Protein AF-A0A453MTB0-F1 (afdb_monomer_lite)

Structure (mmCIF, N/CA/C/O backbone):
data_AF-A0A453MTB0-F1
#
_entry.id   AF-A0A453MTB0-F1
#
loop_
_atom_site.group_PDB
_atom_site.id
_atom_site.type_symbol
_atom_site.label_atom_id
_atom_site.label_alt_id
_atom_site.label_comp_id
_atom_site.label_asym_id
_atom_site.label_entity_id
_atom_site.label_seq_id
_atom_site.pdbx_PDB_ins_code
_atom_site.Cartn_x
_atom_site.Cartn_y
_atom_site.Cartn_z
_atom_site.occupancy
_atom_site.B_iso_or_equiv
_atom_site.auth_seq_id
_atom_site.auth_comp_id
_atom_site.auth_asym_id
_atom_site.auth_atom_id
_atom_site.pdbx_PDB_model_num
ATOM 1 N N . LEU A 1 1 ? 28.662 17.697 -17.264 1.00 52.06 1 LEU A N 1
ATOM 2 C CA . LEU A 1 1 ? 29.453 17.728 -18.517 1.00 52.06 1 LEU A CA 1
ATOM 3 C C . LEU A 1 1 ? 28.848 18.782 -19.435 1.00 52.06 1 LEU A C 1
ATOM 5 O O . LEU A 1 1 ? 27.678 18.660 -19.766 1.00 52.06 1 LEU A O 1
ATOM 9 N N . GLN A 1 2 ? 29.585 19.839 -19.783 1.00 72.19 2 GLN A N 1
ATOM 10 C CA . GLN A 1 2 ? 29.139 20.790 -20.807 1.00 72.19 2 GLN A CA 1
ATOM 11 C C . GLN A 1 2 ? 29.524 20.229 -22.182 1.00 72.19 2 GLN A C 1
ATOM 13 O O . GLN A 1 2 ? 30.699 20.091 -22.489 1.00 72.19 2 GLN A O 1
ATOM 18 N N . ILE A 1 3 ? 28.531 19.871 -22.998 1.00 83.88 3 ILE A N 1
ATOM 19 C CA . ILE A 1 3 ? 28.733 19.293 -24.343 1.00 83.88 3 ILE A CA 1
ATOM 20 C C . ILE A 1 3 ? 29.036 20.344 -25.424 1.00 83.88 3 ILE A C 1
ATOM 22 O O . ILE A 1 3 ? 29.346 19.983 -26.559 1.00 83.88 3 ILE A O 1
ATOM 26 N N . LYS A 1 4 ? 28.961 21.634 -25.068 1.00 83.06 4 LYS A N 1
ATOM 27 C CA . LYS A 1 4 ? 29.070 22.778 -25.987 1.00 83.06 4 LYS A CA 1
ATOM 28 C C . LYS A 1 4 ? 30.429 22.878 -26.681 1.00 83.06 4 LYS A C 1
ATOM 30 O O . LYS A 1 4 ? 30.485 23.350 -27.809 1.00 83.06 4 LYS A O 1
ATOM 35 N N . ASP A 1 5 ? 31.479 22.372 -26.040 1.00 87.00 5 ASP A N 1
ATOM 36 C CA . ASP A 1 5 ? 32.842 22.387 -26.584 1.00 87.00 5 ASP A CA 1
ATOM 37 C C . ASP A 1 5 ? 33.173 21.119 -27.388 1.00 87.00 5 ASP A C 1
ATOM 39 O O . ASP A 1 5 ? 34.265 20.981 -27.939 1.00 87.00 5 ASP A O 1
ATOM 43 N N . SER A 1 6 ? 32.246 20.155 -27.461 1.00 89.25 6 SER A N 1
ATOM 44 C CA . SER A 1 6 ? 32.489 18.917 -28.196 1.00 89.25 6 SER A CA 1
ATOM 45 C C . SER A 1 6 ? 32.480 19.161 -29.707 1.00 89.25 6 SER A C 1
ATOM 47 O O . SER A 1 6 ? 31.631 19.874 -30.246 1.00 89.25 6 SER A O 1
ATOM 49 N N . ARG A 1 7 ? 33.401 18.500 -30.420 1.00 88.75 7 ARG A N 1
ATOM 50 C CA . ARG A 1 7 ? 33.496 18.583 -31.886 1.00 88.75 7 ARG A CA 1
ATOM 51 C C . ARG A 1 7 ? 32.185 18.191 -32.578 1.00 88.75 7 ARG A C 1
ATOM 53 O O . ARG A 1 7 ? 31.832 18.801 -33.580 1.00 88.75 7 ARG A O 1
ATOM 60 N N . ALA A 1 8 ? 31.473 17.200 -32.038 1.00 87.94 8 ALA A N 1
ATOM 61 C CA . ALA A 1 8 ? 30.181 16.759 -32.557 1.00 87.94 8 ALA A CA 1
ATOM 62 C C . ALA A 1 8 ? 29.109 17.851 -32.414 1.00 87.94 8 ALA A C 1
ATOM 64 O O . ALA A 1 8 ? 28.426 18.167 -33.384 1.00 87.94 8 ALA A O 1
ATOM 65 N N . TYR A 1 9 ? 29.016 18.484 -31.240 1.00 88.06 9 TYR A N 1
ATOM 66 C CA . TYR A 1 9 ? 28.073 19.578 -31.012 1.00 88.06 9 TYR A CA 1
ATOM 67 C C . TYR A 1 9 ? 28.364 20.777 -31.919 1.00 88.06 9 TYR A C 1
ATOM 69 O O . TYR A 1 9 ? 27.454 21.278 -32.570 1.00 88.06 9 TYR A O 1
ATOM 77 N N . LEU A 1 10 ? 29.627 21.211 -32.010 1.00 89.69 10 LEU A N 1
ATOM 78 C CA . LEU A 1 10 ? 30.023 22.348 -32.850 1.00 89.69 10 LEU A CA 1
ATOM 79 C C . LEU A 1 10 ? 29.750 22.101 -34.340 1.00 89.69 10 LEU A C 1
ATOM 81 O O . LEU A 1 10 ? 29.352 23.028 -35.045 1.00 89.69 10 LEU A O 1
ATOM 85 N N . ALA A 1 11 ? 29.930 20.862 -34.811 1.00 87.69 11 ALA A N 1
ATOM 86 C CA . ALA A 1 11 ? 29.634 20.486 -36.189 1.00 87.69 11 ALA A CA 1
ATOM 87 C C . ALA A 1 11 ? 28.141 20.651 -36.511 1.00 87.69 11 ALA A C 1
ATOM 89 O O . ALA A 1 11 ? 27.810 21.331 -37.475 1.00 87.69 11 ALA A O 1
ATOM 90 N N . VAL A 1 12 ? 27.250 20.112 -35.670 1.00 87.44 12 VAL A N 1
ATOM 91 C CA . VAL A 1 12 ? 25.792 20.237 -35.862 1.00 87.44 12 VAL A CA 1
ATOM 92 C C . VAL A 1 12 ? 25.320 21.677 -35.630 1.00 87.44 12 VAL A C 1
ATOM 94 O O . VAL A 1 12 ? 24.457 22.175 -36.343 1.00 87.44 12 VAL A O 1
ATOM 97 N N . ALA A 1 13 ? 25.909 22.389 -34.665 1.00 87.81 13 ALA A N 1
ATOM 98 C CA . ALA A 1 13 ? 25.569 23.784 -34.379 1.00 87.81 13 ALA A CA 1
ATOM 99 C C . ALA A 1 13 ? 25.911 24.740 -35.532 1.00 87.81 13 ALA A C 1
ATOM 101 O O . ALA A 1 13 ? 25.314 25.808 -35.630 1.00 87.81 13 ALA A O 1
ATOM 102 N N . SER A 1 14 ? 26.860 24.362 -36.392 1.00 87.56 14 SER A N 1
ATOM 103 C CA . SER A 1 14 ? 27.275 25.150 -37.556 1.00 87.56 14 SER A CA 1
ATOM 104 C C . SER A 1 14 ? 26.471 24.821 -38.824 1.00 87.56 14 SER A C 1
ATOM 106 O O . SER A 1 14 ? 26.792 25.338 -39.895 1.00 87.56 14 SER A O 1
ATOM 108 N N . ASN A 1 15 ? 25.447 23.962 -38.733 1.00 86.81 15 ASN A N 1
ATOM 109 C CA . ASN A 1 15 ? 24.589 23.619 -39.863 1.00 86.81 15 ASN A CA 1
ATOM 110 C C . ASN A 1 15 ? 23.824 24.859 -40.358 1.00 86.81 15 ASN A C 1
ATOM 112 O O . ASN A 1 15 ? 23.137 25.531 -39.595 1.00 86.81 15 ASN A O 1
ATOM 116 N N . LEU A 1 16 ? 23.918 25.143 -41.661 1.00 77.94 16 LEU A N 1
ATOM 117 C CA . LEU A 1 16 ? 23.125 26.187 -42.334 1.00 77.94 16 LEU A CA 1
ATOM 118 C C . LEU A 1 16 ? 21.758 25.667 -42.824 1.00 77.94 16 LEU A C 1
ATOM 120 O O . LEU A 1 16 ? 20.901 26.448 -43.228 1.00 77.94 16 LEU A O 1
ATOM 124 N N . SER A 1 17 ? 21.574 24.345 -42.811 1.00 81.00 17 SER A N 1
ATOM 125 C CA . SER A 1 17 ? 20.365 23.616 -43.208 1.00 81.00 17 SER A CA 1
ATOM 126 C C . SER A 1 17 ? 20.377 22.217 -42.578 1.00 81.00 17 SER A C 1
ATOM 128 O O . SER A 1 17 ? 21.461 21.657 -42.405 1.00 81.00 17 SER A O 1
ATOM 130 N N . GLY A 1 18 ? 19.208 21.630 -42.305 1.00 83.12 18 GLY A N 1
ATOM 131 C CA . GLY A 1 18 ? 19.076 20.338 -41.612 1.00 83.12 18 GLY A CA 1
ATOM 132 C C . GLY A 1 18 ? 18.846 20.492 -40.105 1.00 83.12 18 GLY A C 1
ATOM 133 O O . GLY A 1 18 ? 18.603 21.603 -39.640 1.00 83.12 18 GLY A O 1
ATOM 134 N N . SER A 1 19 ? 18.909 19.382 -39.363 1.00 85.19 19 SER A N 1
ATOM 135 C CA . SER A 1 19 ? 18.586 19.362 -37.931 1.00 85.19 19 SER A CA 1
ATOM 136 C C . SER A 1 19 ? 19.595 20.144 -37.086 1.00 85.19 19 SER A C 1
ATOM 138 O O . SER A 1 19 ? 20.816 20.010 -37.243 1.00 85.19 19 SER A O 1
ATOM 140 N N . MET A 1 20 ? 19.073 20.930 -36.151 1.00 89.69 20 MET A N 1
ATOM 141 C CA . MET A 1 20 ? 19.838 21.687 -35.163 1.00 89.69 20 MET A CA 1
ATOM 142 C C . MET A 1 20 ? 20.170 20.819 -33.940 1.00 89.69 20 MET A C 1
ATOM 144 O O . MET A 1 20 ? 19.453 19.860 -33.653 1.00 89.69 20 MET A O 1
ATOM 148 N N . PRO A 1 21 ? 21.197 21.162 -33.132 1.00 89.31 21 PRO A N 1
ATOM 149 C CA . PRO A 1 21 ? 21.555 20.368 -31.952 1.00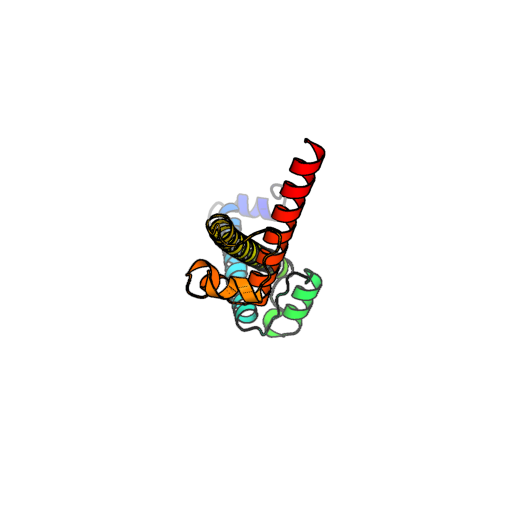 89.31 21 PRO A CA 1
ATOM 150 C C . PRO A 1 21 ? 20.402 20.161 -30.965 1.00 89.31 21 PRO A C 1
ATOM 152 O O . PRO A 1 21 ? 20.330 19.121 -30.321 1.00 89.31 21 PRO A O 1
ATOM 155 N N . LYS A 1 22 ? 19.507 21.150 -30.847 1.00 87.81 22 LYS A N 1
ATOM 156 C CA . LYS A 1 22 ? 18.302 21.043 -30.020 1.00 87.81 22 LYS A CA 1
ATOM 157 C C . LYS A 1 22 ? 17.326 20.007 -30.578 1.00 87.81 22 LYS A C 1
ATOM 159 O O . LYS A 1 22 ? 16.824 19.214 -29.805 1.00 87.81 22 LYS A O 1
ATOM 164 N N . GLU A 1 23 ? 17.087 20.008 -31.886 1.00 90.00 23 GLU A N 1
ATOM 165 C CA . GLU A 1 23 ? 16.146 19.078 -32.524 1.00 90.00 23 GLU A CA 1
ATOM 166 C C . GLU A 1 23 ? 16.634 17.636 -32.366 1.00 90.00 23 GLU A C 1
ATOM 168 O O . GLU A 1 23 ? 15.884 16.798 -31.897 1.00 90.00 23 GLU A O 1
ATOM 173 N N . LEU A 1 24 ? 17.929 17.376 -32.588 1.00 90.75 24 LEU A N 1
ATOM 174 C CA . LEU A 1 24 ? 18.504 16.047 -32.338 1.00 90.75 24 LEU A CA 1
ATOM 175 C C . LEU A 1 24 ? 18.432 15.625 -30.863 1.00 90.75 24 LEU A C 1
ATOM 177 O O . LEU A 1 24 ? 18.312 14.441 -30.562 1.00 90.75 24 LEU A O 1
ATOM 181 N N . PHE A 1 25 ? 18.566 16.574 -29.934 1.00 91.12 25 PHE A N 1
ATOM 182 C CA . PHE A 1 25 ? 18.406 16.285 -28.511 1.00 91.12 25 PHE A CA 1
ATOM 183 C C . PHE A 1 25 ? 16.953 15.938 -28.182 1.00 91.12 25 PHE A C 1
ATOM 185 O O . PHE A 1 25 ? 16.720 14.957 -27.483 1.00 91.12 25 PHE A O 1
ATOM 192 N N . ASP A 1 26 ? 16.004 16.724 -28.690 1.00 93.69 26 ASP A N 1
ATOM 193 C CA . ASP A 1 26 ? 14.577 16.486 -28.500 1.00 93.69 26 ASP A CA 1
ATOM 194 C C . ASP A 1 26 ? 14.183 15.116 -29.086 1.00 93.69 26 ASP A C 1
ATOM 196 O O . ASP A 1 26 ? 13.568 14.329 -28.375 1.00 93.69 26 ASP A O 1
ATOM 200 N N . ASP A 1 27 ? 14.653 14.769 -30.291 1.00 94.50 27 ASP A N 1
ATOM 201 C CA . ASP A 1 27 ? 14.416 13.463 -30.929 1.00 94.50 27 ASP A CA 1
ATOM 202 C C . ASP A 1 27 ? 14.892 12.293 -30.045 1.00 94.50 27 ASP A C 1
ATOM 204 O O . ASP A 1 27 ? 14.162 11.329 -29.813 1.00 94.50 27 ASP A O 1
ATOM 208 N N . VAL A 1 28 ? 16.114 12.383 -29.501 1.00 94.06 28 VAL A N 1
ATOM 209 C CA . VAL A 1 28 ? 16.669 11.348 -28.609 1.00 94.06 28 VAL A CA 1
ATOM 210 C C . VAL A 1 28 ? 15.910 11.290 -27.284 1.00 94.06 28 VAL A C 1
ATOM 212 O O . VAL A 1 28 ? 15.708 10.209 -26.735 1.00 94.06 28 VAL A O 1
ATOM 215 N N . MET A 1 29 ? 15.486 12.434 -26.745 1.00 94.81 29 MET A N 1
ATOM 216 C CA . MET A 1 29 ? 14.683 12.471 -25.523 1.00 94.81 29 MET A CA 1
ATOM 217 C C . MET A 1 29 ? 13.311 11.826 -25.731 1.00 94.81 29 MET A C 1
ATOM 219 O O . MET A 1 29 ? 12.869 11.074 -24.864 1.00 94.81 29 MET A O 1
ATOM 223 N N . GLU A 1 30 ? 12.660 12.083 -26.866 1.00 95.75 30 GLU A N 1
ATOM 224 C CA . GLU A 1 30 ? 11.395 11.447 -27.240 1.00 95.75 30 GLU A CA 1
ATOM 225 C C . GLU A 1 30 ? 11.560 9.935 -27.428 1.00 95.75 30 GLU A C 1
ATOM 227 O O . GLU A 1 30 ? 10.734 9.159 -26.944 1.00 95.75 30 GLU A O 1
ATOM 232 N N . GLU A 1 31 ? 12.645 9.494 -28.070 1.00 96.50 31 GLU A N 1
ATOM 233 C CA . GLU A 1 31 ? 12.961 8.071 -28.221 1.00 96.50 31 GLU A CA 1
ATOM 234 C C . GLU A 1 31 ? 13.188 7.389 -26.863 1.00 96.50 31 GLU A C 1
ATOM 236 O O . GLU A 1 31 ? 12.631 6.319 -26.607 1.00 96.50 31 GLU A O 1
ATOM 241 N N . LEU A 1 32 ? 13.953 8.021 -25.965 1.00 95.69 32 LEU A N 1
ATOM 242 C CA . LEU A 1 32 ? 14.209 7.501 -24.620 1.00 95.69 32 LEU A CA 1
ATOM 243 C C . LEU A 1 32 ? 12.940 7.443 -23.766 1.00 95.69 32 LEU A C 1
ATOM 245 O O . LEU A 1 32 ? 12.727 6.444 -23.076 1.00 95.69 32 LEU A O 1
ATOM 249 N N . ASP A 1 33 ? 12.098 8.480 -23.803 1.00 95.44 33 ASP A N 1
ATOM 250 C CA . ASP A 1 33 ? 10.826 8.472 -23.074 1.00 95.44 33 ASP A CA 1
ATOM 251 C C . ASP A 1 33 ? 9.909 7.372 -23.606 1.00 95.44 33 ASP A C 1
ATOM 253 O O . ASP A 1 33 ? 9.380 6.580 -22.825 1.00 95.44 33 ASP A O 1
ATOM 257 N N . LYS A 1 34 ? 9.796 7.240 -24.932 1.00 96.88 34 LYS A N 1
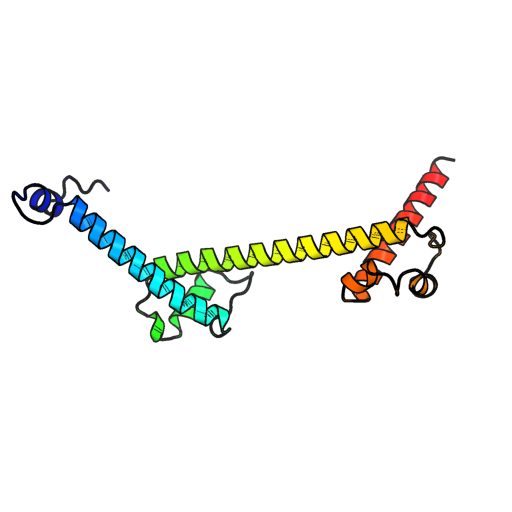ATOM 258 C CA . LYS A 1 34 ? 9.009 6.175 -25.554 1.00 96.88 34 LYS A CA 1
ATOM 259 C C . LYS A 1 34 ? 9.506 4.789 -25.143 1.00 96.88 34 LYS A C 1
ATOM 261 O O . LYS A 1 34 ? 8.699 3.971 -24.704 1.00 96.88 34 LYS A O 1
ATOM 266 N N . GLN A 1 35 ? 10.815 4.544 -25.215 1.00 96.00 35 GLN A N 1
ATOM 267 C CA . GLN A 1 35 ? 11.404 3.273 -24.787 1.00 96.00 35 GLN A CA 1
ATOM 268 C C . GLN A 1 35 ? 11.109 2.992 -23.309 1.00 96.00 35 GLN A C 1
ATOM 270 O O . GLN A 1 35 ? 10.748 1.873 -22.952 1.00 96.00 35 GLN A O 1
ATOM 275 N N . TYR A 1 36 ? 11.216 4.004 -22.444 1.00 96.56 36 TYR A N 1
ATOM 276 C CA . TYR A 1 36 ? 10.863 3.859 -21.036 1.00 96.56 36 TYR A CA 1
ATOM 277 C C . TYR A 1 36 ? 9.378 3.526 -20.838 1.00 96.56 36 TYR A C 1
ATOM 279 O O . TYR A 1 36 ? 9.065 2.646 -20.034 1.00 96.56 36 TYR A O 1
ATOM 287 N N . GLN A 1 37 ? 8.457 4.182 -21.555 1.00 97.12 37 GLN A N 1
ATOM 288 C CA . GLN A 1 37 ? 7.028 3.870 -21.452 1.00 97.12 37 GLN A CA 1
ATOM 289 C C . GLN A 1 37 ? 6.726 2.436 -21.905 1.00 97.12 37 GLN A C 1
ATOM 291 O O . GLN A 1 37 ? 5.961 1.744 -21.227 1.00 97.12 37 GLN A O 1
ATOM 296 N N . ASP A 1 38 ? 7.341 1.984 -23.000 1.00 95.62 38 ASP A N 1
ATOM 297 C CA . ASP A 1 38 ? 7.169 0.632 -23.536 1.00 95.62 38 ASP A CA 1
ATOM 298 C C . ASP A 1 38 ? 7.710 -0.423 -22.551 1.00 95.62 38 ASP A C 1
ATOM 300 O O . ASP A 1 38 ? 6.976 -1.337 -22.156 1.00 95.62 38 ASP A O 1
ATOM 304 N N . ASP A 1 39 ? 8.942 -0.245 -22.057 1.00 95.81 39 ASP A N 1
ATOM 305 C CA . ASP A 1 39 ? 9.560 -1.116 -21.045 1.00 95.81 39 ASP A CA 1
ATOM 306 C C . ASP A 1 39 ? 8.719 -1.165 -19.763 1.00 95.81 39 ASP A C 1
ATOM 308 O O . ASP A 1 39 ? 8.457 -2.232 -19.195 1.00 95.81 39 ASP A O 1
ATOM 312 N N . ARG A 1 40 ? 8.252 0.003 -19.309 1.00 95.62 40 ARG A N 1
ATOM 313 C CA . ARG A 1 40 ? 7.423 0.127 -18.112 1.00 95.62 40 ARG A CA 1
ATOM 314 C C . ARG A 1 40 ? 6.091 -0.580 -18.276 1.00 95.62 40 ARG A C 1
ATOM 316 O O . ARG A 1 40 ? 5.661 -1.250 -17.340 1.00 95.62 40 ARG A O 1
ATOM 323 N N . ALA A 1 41 ? 5.408 -0.408 -19.404 1.00 95.50 41 ALA A N 1
ATOM 324 C CA . ALA A 1 41 ? 4.119 -1.048 -19.644 1.00 95.50 41 ALA A CA 1
ATOM 325 C C . ALA A 1 41 ? 4.255 -2.575 -19.610 1.00 95.50 41 ALA A C 1
ATOM 327 O O . ALA A 1 41 ? 3.479 -3.251 -18.934 1.00 95.50 41 ALA A O 1
ATOM 328 N N . LEU A 1 42 ? 5.289 -3.081 -20.275 1.00 93.75 42 LEU A N 1
ATOM 329 C CA . LEU A 1 42 ? 5.603 -4.494 -20.399 1.00 93.75 42 LEU A CA 1
ATOM 330 C C . LEU A 1 42 ? 5.941 -5.135 -19.044 1.00 93.75 42 LEU A C 1
ATOM 332 O O . LEU A 1 42 ? 5.302 -6.111 -18.664 1.00 93.75 42 LEU A O 1
ATOM 336 N N . ILE A 1 43 ? 6.871 -4.563 -18.271 1.00 94.94 43 ILE A N 1
ATOM 337 C CA . ILE A 1 43 ? 7.233 -5.096 -16.944 1.00 94.94 43 ILE A CA 1
ATOM 338 C C . ILE A 1 43 ? 6.059 -4.972 -15.962 1.00 94.94 43 ILE A C 1
ATOM 340 O O . ILE A 1 43 ? 5.783 -5.887 -15.186 1.00 94.94 43 ILE A O 1
ATOM 344 N N . LYS A 1 44 ? 5.322 -3.856 -15.996 1.00 94.12 44 LYS A N 1
ATOM 345 C CA . LYS A 1 44 ? 4.202 -3.620 -15.076 1.00 94.12 44 LYS A CA 1
ATOM 346 C C . LYS A 1 44 ? 3.045 -4.595 -15.285 1.00 94.12 44 LYS A C 1
ATOM 348 O O . LYS A 1 44 ? 2.373 -4.934 -14.313 1.00 94.12 44 LYS A O 1
ATOM 353 N N . ASP A 1 45 ? 2.776 -5.016 -16.517 1.00 94.44 45 ASP A N 1
ATOM 354 C CA . ASP A 1 45 ? 1.755 -6.033 -16.789 1.00 94.44 45 ASP A CA 1
ATOM 355 C C . ASP A 1 45 ? 2.127 -7.382 -16.158 1.00 94.44 45 ASP A C 1
ATOM 357 O O . ASP A 1 45 ? 1.310 -8.041 -15.519 1.00 94.44 45 ASP A O 1
ATOM 361 N N . GLU A 1 46 ? 3.406 -7.732 -16.221 1.00 93.69 46 GLU A N 1
ATOM 362 C CA . GLU A 1 46 ? 3.933 -8.996 -15.707 1.00 93.69 46 GLU A CA 1
ATOM 363 C C . GLU A 1 46 ? 3.931 -9.010 -14.175 1.00 93.69 46 GLU A C 1
ATOM 365 O O . GLU A 1 46 ? 3.514 -10.003 -13.571 1.00 93.69 46 GLU A O 1
ATOM 370 N N . VAL A 1 47 ? 4.252 -7.871 -13.548 1.00 93.44 47 VAL A N 1
ATOM 371 C CA . VAL A 1 47 ? 4.061 -7.654 -12.104 1.00 93.44 47 VAL A CA 1
ATOM 372 C C . VAL A 1 47 ? 2.591 -7.817 -11.711 1.00 93.44 47 VAL A C 1
ATOM 374 O O . VAL A 1 47 ? 2.272 -8.529 -10.762 1.00 93.44 47 VAL A O 1
ATOM 377 N N . LYS A 1 48 ? 1.659 -7.206 -12.455 1.00 92.31 48 LYS A N 1
ATOM 378 C CA . LYS A 1 48 ? 0.215 -7.328 -12.177 1.00 92.31 48 LYS A CA 1
ATOM 379 C C . LYS A 1 48 ? -0.312 -8.747 -12.356 1.00 92.31 48 LYS A C 1
ATOM 381 O O . LYS A 1 48 ? -1.201 -9.155 -11.614 1.00 92.31 48 LYS A O 1
ATOM 386 N N . SER A 1 49 ? 0.209 -9.478 -13.338 1.00 93.31 49 SER A N 1
ATOM 387 C CA . SER A 1 49 ? -0.149 -10.876 -13.582 1.00 93.31 49 SER A CA 1
ATOM 388 C C . SER A 1 49 ? 0.421 -11.835 -12.526 1.00 93.31 49 SER A C 1
ATOM 390 O O . SER A 1 49 ? 0.026 -12.997 -12.482 1.00 93.31 49 SER A O 1
ATOM 392 N N . GLY A 1 50 ? 1.329 -11.350 -11.670 1.00 91.12 50 GLY A N 1
ATOM 393 C CA . GLY A 1 50 ? 1.963 -12.116 -10.598 1.00 91.12 50 GLY A CA 1
ATOM 394 C C . GLY A 1 50 ? 3.159 -12.960 -11.040 1.00 91.12 50 GLY A C 1
ATOM 395 O O . GLY A 1 50 ? 3.697 -13.702 -10.224 1.00 91.12 50 GLY A O 1
ATOM 396 N N . LYS A 1 51 ? 3.588 -12.860 -12.304 1.00 92.06 51 LYS A N 1
ATOM 397 C CA . LYS A 1 51 ? 4.768 -13.580 -12.807 1.00 92.06 51 LYS A CA 1
ATOM 398 C C . LYS A 1 51 ? 6.074 -12.979 -12.303 1.00 92.06 51 LYS A C 1
ATOM 400 O O . LYS A 1 51 ? 6.998 -13.726 -12.012 1.00 92.06 51 LYS A O 1
ATOM 405 N N . ILE A 1 52 ? 6.130 -11.652 -12.178 1.00 92.12 52 ILE A N 1
ATOM 406 C CA . ILE A 1 52 ? 7.194 -10.964 -11.444 1.00 92.12 52 ILE A CA 1
ATOM 407 C C . ILE A 1 52 ? 6.612 -10.624 -10.072 1.00 92.12 52 ILE A C 1
ATOM 409 O O . ILE A 1 52 ? 5.705 -9.789 -9.992 1.00 92.12 52 ILE A O 1
ATOM 413 N N . PRO A 1 53 ? 7.064 -11.276 -8.991 1.00 89.75 53 PRO A N 1
ATOM 414 C CA . PRO A 1 53 ? 6.600 -10.920 -7.662 1.00 89.75 53 PRO A CA 1
ATOM 415 C C . PRO A 1 53 ? 6.945 -9.461 -7.341 1.00 89.75 53 PRO A C 1
ATOM 417 O O . PRO A 1 53 ? 7.877 -8.883 -7.889 1.00 89.75 53 PRO A O 1
ATOM 420 N N . MET A 1 54 ? 6.181 -8.845 -6.444 1.00 91.69 54 MET A N 1
ATOM 421 C CA . MET A 1 54 ? 6.542 -7.542 -5.897 1.00 91.69 54 MET A CA 1
ATOM 422 C C . MET A 1 54 ? 6.153 -7.492 -4.428 1.00 91.69 54 MET A C 1
ATOM 424 O O . MET A 1 54 ? 4.971 -7.442 -4.088 1.00 91.69 54 MET A O 1
ATOM 428 N N . LEU A 1 55 ? 7.162 -7.551 -3.559 1.00 90.38 55 LEU A N 1
ATOM 429 C CA . LEU A 1 55 ? 6.999 -7.557 -2.108 1.00 90.38 55 LEU A CA 1
ATOM 430 C C . LEU A 1 55 ? 7.603 -6.290 -1.508 1.00 90.38 55 LEU A C 1
ATOM 432 O O . LEU A 1 55 ? 8.618 -5.790 -1.982 1.00 90.38 55 LEU A O 1
ATOM 436 N N . ALA A 1 56 ? 7.030 -5.812 -0.402 1.00 88.56 56 ALA A N 1
ATOM 437 C CA . ALA A 1 56 ? 7.523 -4.618 0.289 1.00 88.56 56 ALA A CA 1
ATOM 438 C C . ALA A 1 56 ? 8.961 -4.771 0.827 1.00 88.56 56 ALA A C 1
ATOM 440 O O . ALA A 1 56 ? 9.620 -3.773 1.113 1.00 88.56 56 ALA A O 1
ATOM 441 N N . SER A 1 57 ? 9.433 -6.013 0.975 1.00 91.25 57 SER A N 1
ATOM 442 C CA . SER A 1 57 ? 10.775 -6.357 1.445 1.00 91.25 57 SER A CA 1
ATOM 443 C C . SER A 1 57 ? 11.822 -6.476 0.337 1.00 91.25 57 SER A C 1
ATOM 445 O O . SER A 1 57 ? 12.992 -6.643 0.664 1.00 91.25 57 SER A O 1
ATOM 447 N N . TRP A 1 58 ? 11.420 -6.464 -0.937 1.00 94.50 58 TRP A N 1
ATOM 448 C CA . TRP A 1 58 ? 12.352 -6.625 -2.054 1.00 94.50 58 TRP A CA 1
ATOM 449 C C . TRP A 1 58 ? 13.290 -5.434 -2.183 1.00 94.50 58 TRP A C 1
ATOM 451 O O . TRP A 1 58 ? 12.891 -4.295 -1.935 1.00 94.50 58 TRP A O 1
ATOM 461 N N . THR A 1 59 ? 14.527 -5.708 -2.594 1.00 96.56 59 THR A N 1
ATOM 462 C CA . THR A 1 59 ? 15.485 -4.683 -3.008 1.00 96.56 59 THR A CA 1
ATOM 463 C C . THR A 1 59 ? 15.436 -4.455 -4.521 1.00 96.56 59 THR A C 1
ATOM 465 O O . THR A 1 59 ? 14.751 -5.162 -5.266 1.00 96.56 59 THR A O 1
ATOM 468 N N . LEU A 1 60 ? 16.183 -3.451 -4.995 1.00 96.56 60 LEU A N 1
ATOM 469 C CA . LEU A 1 60 ? 16.357 -3.232 -6.430 1.00 96.56 60 LEU A CA 1
ATOM 470 C C . LEU A 1 60 ? 17.012 -4.451 -7.095 1.00 96.56 60 LEU A C 1
ATOM 472 O O . LEU A 1 60 ? 16.638 -4.814 -8.204 1.00 96.56 60 LEU A O 1
ATOM 476 N N . GLU A 1 61 ? 17.971 -5.080 -6.418 1.00 96.50 61 GLU A N 1
ATOM 477 C CA . GLU A 1 61 ? 18.692 -6.250 -6.916 1.00 96.50 61 GLU A CA 1
ATOM 478 C C . GLU A 1 61 ? 17.767 -7.461 -7.067 1.00 96.50 61 GLU A C 1
ATOM 480 O O . GLU A 1 61 ? 17.834 -8.136 -8.093 1.00 96.50 61 GLU A O 1
ATOM 485 N N . ASP A 1 62 ? 16.866 -7.692 -6.104 1.00 96.50 62 ASP A N 1
ATOM 486 C CA . ASP A 1 62 ? 15.858 -8.758 -6.190 1.00 96.50 62 ASP A CA 1
ATOM 487 C C . ASP A 1 62 ? 14.954 -8.556 -7.413 1.00 96.50 62 ASP A C 1
ATOM 489 O O . ASP A 1 62 ? 14.741 -9.469 -8.215 1.00 96.50 62 ASP A O 1
ATOM 493 N N . PHE A 1 63 ? 14.456 -7.329 -7.590 1.00 96.06 63 PHE A N 1
ATOM 494 C CA . PHE A 1 63 ? 13.595 -6.985 -8.716 1.00 96.06 63 PHE A CA 1
ATOM 495 C C . PHE A 1 63 ? 14.331 -7.089 -10.054 1.00 96.06 63 PHE A C 1
ATOM 497 O O . PHE A 1 63 ? 13.796 -7.632 -11.019 1.00 96.06 63 PHE A O 1
ATOM 504 N N . GLN A 1 64 ? 15.571 -6.603 -10.116 1.00 95.25 64 GLN A N 1
ATOM 505 C CA . GLN A 1 64 ? 16.393 -6.691 -11.314 1.00 95.25 64 GLN A CA 1
ATOM 506 C C . GLN A 1 64 ? 16.666 -8.149 -11.688 1.00 95.25 64 GLN A C 1
ATOM 508 O O . GLN A 1 64 ? 16.511 -8.501 -12.855 1.00 95.25 64 GLN A O 1
ATOM 513 N N . ALA A 1 65 ? 17.009 -9.002 -10.719 1.00 93.88 65 ALA A N 1
ATOM 514 C CA . ALA A 1 65 ? 17.211 -10.426 -10.957 1.00 93.88 65 ALA A CA 1
ATOM 515 C C . ALA A 1 65 ? 15.948 -11.073 -11.545 1.00 93.88 65 ALA A C 1
ATOM 517 O O . ALA A 1 65 ? 16.038 -11.711 -12.591 1.00 93.88 65 ALA A O 1
ATOM 518 N N . ALA A 1 66 ? 14.778 -10.815 -10.948 1.00 93.56 66 ALA A N 1
ATOM 519 C CA . ALA A 1 66 ? 13.498 -11.346 -11.418 1.00 93.56 66 ALA A CA 1
ATOM 520 C C . ALA A 1 66 ? 13.121 -10.859 -12.830 1.00 93.56 66 ALA A C 1
ATOM 522 O O . ALA A 1 66 ? 12.605 -11.629 -13.635 1.00 93.56 66 ALA A O 1
ATOM 523 N N . VAL A 1 67 ? 13.397 -9.593 -13.161 1.00 93.12 67 VAL A N 1
ATOM 524 C CA . VAL A 1 67 ? 13.179 -9.064 -14.518 1.00 93.12 67 VAL A CA 1
ATOM 525 C C . VAL A 1 67 ? 14.146 -9.712 -15.512 1.00 93.12 67 VAL A C 1
ATOM 527 O O . VAL A 1 67 ? 13.734 -10.115 -16.588 1.00 93.12 67 VAL A O 1
ATOM 530 N N . THR A 1 68 ? 15.432 -9.832 -15.178 1.00 90.81 68 THR A N 1
ATOM 531 C CA . THR A 1 68 ? 16.449 -10.343 -16.120 1.00 90.81 68 THR A CA 1
ATOM 532 C C . THR A 1 68 ? 16.473 -11.865 -16.277 1.00 90.81 68 THR A C 1
ATOM 534 O O . THR A 1 68 ? 17.187 -12.364 -17.147 1.00 90.81 68 THR A O 1
ATOM 537 N N . GLU A 1 69 ? 15.710 -12.601 -15.465 1.00 90.31 69 GLU A N 1
ATOM 538 C CA . GLU A 1 69 ? 15.552 -14.055 -15.587 1.00 90.31 69 GLU A CA 1
ATOM 539 C C . GLU A 1 69 ? 14.878 -14.448 -16.911 1.00 90.31 69 GLU A C 1
ATOM 541 O O . GLU A 1 69 ? 15.222 -15.467 -17.509 1.00 90.31 69 GLU A O 1
ATOM 546 N N . ASP A 1 70 ? 13.958 -13.618 -17.404 1.00 87.75 70 ASP A N 1
ATOM 547 C CA . ASP A 1 70 ? 13.274 -13.843 -18.673 1.00 87.75 70 ASP A CA 1
ATOM 548 C C . ASP A 1 70 ? 13.974 -13.079 -19.812 1.00 87.75 70 ASP A C 1
ATOM 550 O O . ASP A 1 70 ? 14.143 -11.855 -19.797 1.00 87.75 70 ASP A O 1
ATOM 554 N N . GLU A 1 71 ? 14.372 -13.839 -20.838 1.00 86.81 71 GLU A N 1
ATOM 555 C CA . GLU A 1 71 ? 15.039 -13.366 -22.056 1.00 86.81 71 GLU A CA 1
ATOM 556 C C . GLU A 1 71 ? 14.303 -12.199 -22.728 1.00 86.81 71 GLU A C 1
ATOM 558 O O . GLU A 1 71 ? 14.941 -11.346 -23.350 1.00 86.81 71 GLU A O 1
ATOM 563 N N . LYS A 1 72 ? 12.974 -12.126 -22.567 1.00 86.69 72 LYS A N 1
ATOM 564 C CA . LYS A 1 72 ? 12.126 -11.041 -23.072 1.00 86.69 72 LYS A CA 1
ATOM 565 C C . LYS A 1 72 ? 12.587 -9.658 -22.603 1.00 86.69 72 LYS A C 1
ATOM 567 O O . LYS A 1 72 ? 12.383 -8.687 -23.328 1.00 86.69 72 LYS A O 1
ATOM 572 N N . TYR A 1 73 ? 13.215 -9.555 -21.430 1.00 87.38 73 TYR A N 1
ATOM 573 C CA . TYR A 1 73 ? 13.587 -8.274 -20.819 1.00 87.38 73 TYR A CA 1
ATOM 574 C C . TYR A 1 73 ? 15.082 -7.954 -20.909 1.00 87.38 73 TYR A C 1
ATOM 576 O O . TYR A 1 73 ? 15.509 -6.913 -20.416 1.00 87.38 73 TYR A O 1
ATOM 584 N N . LYS A 1 74 ? 15.897 -8.782 -21.580 1.00 82.31 74 LYS A N 1
ATOM 585 C CA . LYS A 1 74 ? 17.349 -8.535 -21.705 1.00 82.31 74 LYS A CA 1
ATOM 586 C C . LYS A 1 74 ? 17.721 -7.227 -22.411 1.00 82.31 74 LYS A C 1
ATOM 588 O O . LYS A 1 74 ? 18.842 -6.756 -22.248 1.00 82.31 74 LYS A O 1
ATOM 593 N N . GLY A 1 75 ? 16.810 -6.657 -23.200 1.00 86.25 75 GLY A N 1
ATOM 594 C CA . GLY A 1 75 ? 16.995 -5.356 -23.850 1.00 86.25 75 GLY A CA 1
ATOM 595 C C . GLY A 1 75 ? 16.688 -4.150 -22.957 1.00 86.25 75 GLY A C 1
ATOM 596 O O . GLY A 1 75 ? 17.030 -3.029 -23.326 1.00 86.25 75 GLY A O 1
ATOM 597 N N . VAL A 1 76 ? 16.063 -4.357 -21.794 1.00 93.75 76 VAL A N 1
ATOM 598 C CA . VAL A 1 76 ? 15.661 -3.272 -20.894 1.00 93.75 76 VAL A CA 1
ATOM 599 C C . VAL A 1 76 ? 16.885 -2.743 -20.153 1.00 93.75 76 VAL A C 1
ATOM 601 O O . VAL A 1 76 ? 17.659 -3.496 -19.560 1.00 93.75 76 VAL A O 1
ATOM 604 N N . SER A 1 77 ? 17.063 -1.423 -20.154 1.00 94.31 77 SER A N 1
ATOM 605 C CA . SER A 1 77 ? 18.192 -0.806 -19.459 1.00 94.31 77 SER A CA 1
ATOM 606 C C . SER A 1 77 ? 18.052 -0.903 -17.933 1.00 94.31 77 SER A C 1
ATOM 608 O O . SER A 1 77 ? 16.960 -0.767 -17.379 1.00 94.31 77 SER A O 1
ATOM 610 N N . ASN A 1 78 ? 19.177 -1.028 -17.220 1.00 93.94 78 ASN A N 1
ATOM 611 C CA . ASN A 1 78 ? 19.183 -1.018 -15.748 1.00 93.94 78 ASN A CA 1
ATOM 612 C C . ASN A 1 78 ? 18.579 0.271 -15.162 1.00 93.94 78 ASN A C 1
ATOM 614 O O . ASN A 1 78 ? 18.013 0.250 -14.071 1.00 93.94 78 ASN A O 1
ATOM 618 N N . ILE A 1 79 ? 18.691 1.393 -15.883 1.00 95.62 79 ILE A N 1
ATOM 619 C CA . ILE A 1 79 ? 18.083 2.667 -15.482 1.00 95.62 79 ILE A CA 1
ATOM 620 C C . ILE A 1 79 ? 16.556 2.543 -15.513 1.00 95.62 79 ILE A C 1
ATOM 622 O O . ILE A 1 79 ? 15.905 2.902 -14.535 1.00 95.62 79 ILE A O 1
ATOM 626 N N . ASN A 1 80 ? 15.990 1.974 -16.581 1.00 96.69 80 ASN A N 1
ATOM 627 C CA . ASN A 1 80 ? 14.546 1.768 -16.696 1.00 96.69 80 ASN A CA 1
ATOM 628 C C . ASN A 1 80 ? 14.043 0.788 -15.630 1.00 96.69 80 ASN A C 1
ATOM 630 O O . ASN A 1 80 ? 13.069 1.096 -14.949 1.00 96.69 80 ASN A O 1
ATOM 634 N N . ILE A 1 81 ? 14.743 -0.334 -15.410 1.00 96.31 81 ILE A N 1
ATOM 635 C CA . ILE A 1 81 ? 14.407 -1.299 -14.345 1.00 96.31 81 ILE A CA 1
ATOM 636 C C . ILE A 1 81 ? 14.353 -0.600 -12.984 1.00 96.31 81 ILE A C 1
ATOM 638 O O . ILE A 1 81 ? 13.391 -0.782 -12.238 1.00 96.31 81 ILE A O 1
ATOM 642 N N . LYS A 1 82 ? 15.344 0.247 -12.680 1.00 97.12 82 LYS A N 1
ATOM 643 C CA . LYS A 1 82 ? 15.385 1.012 -11.432 1.00 97.12 82 LYS A CA 1
ATOM 644 C C . LYS A 1 82 ? 14.198 1.964 -11.284 1.00 97.12 82 LYS A C 1
ATOM 646 O O . LYS A 1 82 ? 13.552 1.954 -10.241 1.00 97.12 82 LYS A O 1
ATOM 651 N N . LEU A 1 83 ? 13.893 2.756 -12.311 1.00 97.50 83 LEU A N 1
ATOM 652 C CA . LEU A 1 83 ? 12.766 3.697 -12.280 1.00 97.50 83 LEU A CA 1
ATOM 653 C C . LEU A 1 83 ? 11.421 2.971 -12.116 1.00 97.50 83 LEU A C 1
ATOM 655 O O . LEU A 1 83 ? 10.547 3.418 -11.373 1.00 97.50 83 LEU A O 1
ATOM 659 N N . ILE A 1 84 ? 11.264 1.821 -12.775 1.00 96.75 84 ILE A N 1
ATOM 660 C CA . ILE A 1 84 ? 10.064 0.987 -12.660 1.00 96.75 84 ILE A CA 1
ATOM 661 C C . ILE A 1 84 ? 9.951 0.406 -11.249 1.00 96.75 84 ILE A C 1
ATOM 663 O O . ILE A 1 84 ? 8.870 0.461 -10.663 1.00 96.75 84 ILE A O 1
ATOM 667 N N . TYR A 1 85 ? 11.048 -0.112 -10.691 1.00 97.44 85 TYR A N 1
ATOM 668 C CA . TYR A 1 85 ? 11.097 -0.601 -9.314 1.00 97.44 85 TYR A CA 1
ATOM 669 C C . TYR A 1 85 ? 10.668 0.480 -8.316 1.00 97.44 85 TYR A C 1
ATOM 671 O O . TYR A 1 85 ? 9.791 0.225 -7.492 1.00 97.44 85 TYR A O 1
ATOM 679 N N . GLU A 1 86 ? 11.228 1.689 -8.423 1.00 96.75 86 GLU A N 1
ATOM 680 C CA . GLU A 1 86 ? 10.899 2.824 -7.553 1.00 96.75 86 GLU A CA 1
ATOM 681 C C . GLU A 1 86 ? 9.396 3.169 -7.615 1.00 96.75 86 GLU A C 1
ATOM 683 O O . GLU A 1 86 ? 8.747 3.242 -6.570 1.00 96.75 86 GLU A O 1
ATOM 688 N N . ASP A 1 87 ? 8.803 3.259 -8.815 1.00 95.44 87 ASP A N 1
ATOM 689 C CA . ASP A 1 87 ? 7.354 3.488 -8.989 1.00 95.44 87 ASP A CA 1
ATOM 690 C C . ASP A 1 87 ? 6.505 2.339 -8.416 1.00 95.44 87 ASP A C 1
ATOM 692 O O . ASP A 1 87 ? 5.447 2.572 -7.830 1.00 95.44 87 ASP A O 1
ATOM 696 N N . GLN A 1 88 ? 6.921 1.083 -8.592 1.00 95.31 88 GLN A N 1
ATOM 697 C CA . GLN A 1 88 ? 6.153 -0.065 -8.104 1.00 95.31 88 GLN A CA 1
ATOM 698 C C . GLN A 1 88 ? 6.224 -0.212 -6.575 1.00 95.31 88 GLN A C 1
ATOM 700 O O . GLN A 1 88 ? 5.192 -0.457 -5.944 1.00 95.31 88 GLN A O 1
ATOM 705 N N . ILE A 1 89 ? 7.399 -0.028 -5.965 1.00 95.00 89 ILE A N 1
ATOM 706 C CA . ILE A 1 89 ? 7.565 -0.156 -4.511 1.00 95.00 89 ILE A CA 1
ATOM 707 C C . ILE A 1 89 ? 6.902 1.007 -3.765 1.00 95.00 89 ILE A C 1
ATOM 709 O O . ILE A 1 89 ? 6.328 0.804 -2.694 1.00 95.00 89 ILE A O 1
ATOM 713 N N . GLU A 1 90 ? 6.922 2.217 -4.334 1.00 94.75 90 GLU A N 1
ATOM 714 C CA . GLU A 1 90 ? 6.196 3.368 -3.793 1.00 94.75 90 GLU A CA 1
ATOM 715 C C . GLU A 1 90 ? 4.686 3.111 -3.799 1.00 94.75 90 GLU A C 1
ATOM 717 O O . GLU A 1 90 ? 4.042 3.219 -2.756 1.00 94.75 90 GLU A O 1
ATOM 722 N N . ARG A 1 91 ? 4.125 2.650 -4.925 1.00 93.38 91 ARG A N 1
ATOM 723 C CA . ARG A 1 91 ? 2.696 2.297 -5.021 1.00 93.38 91 ARG A CA 1
ATOM 724 C C . ARG A 1 91 ? 2.279 1.217 -4.031 1.00 93.38 91 ARG A C 1
ATOM 726 O O . ARG A 1 91 ? 1.167 1.275 -3.504 1.00 93.38 91 ARG A O 1
ATOM 733 N N . LEU A 1 92 ? 3.139 0.226 -3.794 1.00 93.62 92 LEU A N 1
ATOM 734 C CA . LEU A 1 92 ? 2.871 -0.822 -2.814 1.00 93.62 92 LEU A CA 1
ATOM 735 C C . LEU A 1 92 ? 2.790 -0.229 -1.400 1.00 93.62 92 LEU A C 1
ATOM 737 O O . LEU A 1 92 ? 1.798 -0.434 -0.706 1.00 93.62 92 LEU A O 1
ATOM 741 N N . LYS A 1 93 ? 3.761 0.612 -1.023 1.00 92.19 93 LYS A N 1
ATOM 742 C CA . LYS A 1 93 ? 3.766 1.322 0.269 1.00 92.19 93 LYS A CA 1
ATOM 743 C C . LYS A 1 93 ? 2.563 2.250 0.436 1.00 92.19 93 LYS A C 1
ATOM 745 O O . LYS A 1 93 ? 1.974 2.306 1.515 1.00 92.19 93 LYS A O 1
ATOM 750 N N . GLU A 1 94 ? 2.177 2.975 -0.612 1.00 95.06 94 GLU A N 1
ATOM 751 C CA . GLU A 1 94 ? 0.990 3.837 -0.597 1.00 95.06 94 GLU A CA 1
ATOM 752 C C . GLU A 1 94 ? -0.296 3.036 -0.375 1.00 95.06 94 GLU A C 1
ATOM 754 O O . GLU A 1 94 ? -1.168 3.456 0.396 1.00 95.06 94 GLU A O 1
ATOM 759 N N . LYS A 1 95 ? -0.419 1.878 -1.035 1.00 94.31 95 LYS A N 1
ATOM 760 C CA . LYS A 1 95 ? -1.555 0.973 -0.864 1.00 94.31 95 LYS A CA 1
ATOM 761 C C . LYS A 1 95 ? -1.620 0.445 0.569 1.00 94.31 95 LYS A C 1
ATOM 763 O O . LYS A 1 95 ? -2.670 0.584 1.197 1.00 94.31 95 LYS A O 1
ATOM 768 N N . ASP A 1 96 ? -0.508 -0.053 1.102 1.00 93.06 96 ASP A N 1
ATOM 769 C CA . ASP A 1 96 ? -0.426 -0.577 2.469 1.00 93.06 96 ASP A CA 1
ATOM 770 C C . ASP A 1 96 ? -0.768 0.504 3.502 1.00 93.06 96 ASP A C 1
ATOM 772 O O . ASP A 1 96 ? -1.565 0.281 4.415 1.00 93.06 96 ASP A O 1
ATOM 776 N N . LEU A 1 97 ? -0.252 1.726 3.325 1.00 95.31 97 LEU A N 1
ATOM 777 C CA . LEU A 1 97 ? -0.575 2.859 4.193 1.00 95.31 97 LEU A CA 1
ATOM 778 C C . LEU A 1 97 ? -2.066 3.217 4.137 1.00 95.31 97 LEU A C 1
ATOM 780 O O . LEU A 1 97 ? -2.672 3.549 5.160 1.00 95.31 97 LEU A O 1
ATOM 784 N N . LYS A 1 98 ? -2.671 3.181 2.947 1.00 96.75 98 LYS A N 1
ATOM 785 C CA . LYS A 1 98 ? -4.099 3.464 2.765 1.00 96.75 98 LYS A CA 1
ATOM 786 C C . LYS A 1 98 ? -4.968 2.389 3.416 1.00 96.75 98 LYS A C 1
ATOM 788 O O . LYS A 1 98 ? -5.965 2.733 4.052 1.00 96.75 98 LYS A O 1
ATOM 793 N N . GLU A 1 99 ? -4.595 1.120 3.289 1.00 95.62 99 GLU A N 1
ATOM 794 C CA . GLU A 1 99 ? -5.281 -0.001 3.937 1.00 95.62 99 GLU A CA 1
ATOM 795 C C . GLU A 1 99 ? -5.131 0.053 5.462 1.00 95.62 99 GLU A C 1
ATOM 797 O O . GLU A 1 99 ? -6.131 -0.072 6.168 1.00 95.62 99 GLU A O 1
ATOM 802 N N . ALA A 1 100 ? -3.938 0.368 5.975 1.00 96.00 100 ALA A N 1
ATOM 803 C CA . ALA A 1 100 ? -3.699 0.571 7.402 1.00 96.00 100 ALA A CA 1
ATOM 804 C C . ALA A 1 100 ? -4.545 1.724 7.968 1.00 96.00 100 ALA A C 1
ATOM 806 O O . ALA A 1 100 ? -5.223 1.553 8.980 1.00 96.00 100 ALA A O 1
ATOM 807 N N . LYS A 1 101 ? -4.592 2.876 7.283 1.00 97.12 101 LYS A N 1
ATOM 808 C CA . LYS A 1 101 ? -5.450 4.011 7.675 1.00 97.12 101 LYS A CA 1
ATOM 809 C C . LYS A 1 101 ? -6.935 3.666 7.618 1.00 97.12 101 LYS A C 1
ATOM 811 O O . LYS A 1 101 ? -7.698 4.115 8.468 1.00 97.12 101 LYS A O 1
ATOM 816 N N . LYS A 1 102 ? -7.368 2.894 6.616 1.00 96.94 102 LYS A N 1
ATOM 817 C CA . LYS A 1 102 ? -8.752 2.413 6.540 1.00 96.94 102 LYS A CA 1
ATOM 818 C C . LYS A 1 102 ? -9.060 1.512 7.735 1.00 96.94 102 LYS A C 1
ATOM 820 O O . LYS A 1 102 ? -10.064 1.738 8.397 1.00 96.94 102 LYS A O 1
ATOM 825 N N . ARG A 1 103 ? -8.187 0.545 8.031 1.00 95.69 103 ARG A N 1
ATOM 826 C CA . ARG A 1 103 ? -8.338 -0.368 9.169 1.00 95.69 103 ARG A CA 1
ATOM 827 C C . ARG A 1 103 ? -8.388 0.384 10.498 1.00 95.69 103 ARG A C 1
ATOM 829 O O . ARG A 1 103 ? -9.276 0.109 11.292 1.00 95.69 103 ARG A O 1
ATOM 836 N N . GLN A 1 104 ? -7.513 1.372 10.688 1.00 96.81 104 GLN A N 1
ATOM 837 C CA . GLN A 1 104 ? -7.523 2.241 11.865 1.00 96.81 104 GLN A CA 1
ATOM 838 C C . GLN A 1 104 ? -8.873 2.946 12.036 1.00 96.81 104 GLN A C 1
ATOM 840 O O . GLN A 1 104 ? -9.473 2.840 13.094 1.00 96.81 104 GLN A O 1
ATOM 845 N N . ARG A 1 105 ? -9.393 3.592 10.982 1.00 98.12 105 ARG A N 1
ATOM 846 C CA . ARG A 1 105 ? -10.692 4.289 11.038 1.00 98.12 105 ARG A CA 1
ATOM 847 C C . ARG A 1 105 ? -11.853 3.362 11.386 1.00 98.12 105 ARG A C 1
ATOM 849 O O . ARG A 1 105 ? -12.751 3.761 12.113 1.00 98.12 105 ARG A O 1
ATOM 856 N N . LEU A 1 106 ? -11.850 2.142 10.851 1.00 98.06 106 LEU A N 1
ATOM 857 C CA . LEU A 1 106 ? -12.861 1.142 11.199 1.00 98.06 106 LEU A CA 1
ATOM 858 C C . LEU A 1 106 ? -12.768 0.760 12.680 1.00 98.06 106 LEU A C 1
ATOM 860 O O . LEU A 1 106 ? -13.794 0.652 13.345 1.00 98.06 106 LEU A O 1
ATOM 864 N N . GLY A 1 107 ? -11.546 0.616 13.199 1.00 97.94 107 GLY A N 1
ATOM 865 C CA . GLY A 1 107 ? -11.311 0.387 14.621 1.00 97.94 107 GLY A CA 1
ATOM 866 C C . GLY A 1 107 ? -11.785 1.545 15.499 1.00 97.94 107 GLY A C 1
ATOM 867 O O . GLY A 1 107 ? -12.477 1.303 16.482 1.00 97.94 107 GLY A O 1
ATOM 868 N N . ASP A 1 108 ? -11.484 2.788 15.118 1.00 98.31 108 ASP A N 1
ATOM 869 C CA . ASP A 1 108 ? -11.923 3.989 15.839 1.00 98.31 108 ASP A CA 1
ATOM 870 C C . ASP A 1 108 ? -13.458 4.072 15.902 1.00 98.31 108 ASP A C 1
ATOM 872 O O . ASP A 1 108 ? -14.016 4.253 16.981 1.00 98.31 108 ASP A O 1
ATOM 876 N N . ASN A 1 109 ? -14.150 3.835 14.782 1.00 98.38 109 ASN A N 1
ATOM 877 C CA . ASN A 1 109 ? -15.617 3.820 14.742 1.00 98.38 109 ASN A CA 1
ATOM 878 C C . ASN A 1 109 ? -16.212 2.752 15.674 1.00 98.38 109 ASN A C 1
ATOM 880 O O . ASN A 1 109 ? -17.196 3.004 16.369 1.00 98.38 109 ASN A O 1
ATOM 884 N N . PHE A 1 110 ? -15.620 1.555 15.702 1.00 98.44 110 PHE A N 1
ATOM 885 C CA . PHE A 1 110 ? -16.070 0.495 16.599 1.00 98.44 110 PHE A CA 1
ATOM 886 C C . PHE A 1 110 ? -15.789 0.832 18.069 1.00 98.44 110 PHE A C 1
ATOM 888 O O . PHE A 1 110 ? -16.637 0.593 18.923 1.00 98.44 110 PHE A O 1
ATOM 895 N N . LEU A 1 111 ? -14.642 1.440 18.381 1.00 98.06 111 LEU A N 1
ATOM 896 C CA . LEU A 1 111 ? -14.354 1.924 19.732 1.00 98.06 111 LEU A CA 1
ATOM 897 C C . LEU A 1 111 ? -15.352 3.003 20.170 1.00 98.06 111 LEU A C 1
ATOM 899 O O . LEU A 1 111 ? -15.834 2.949 21.300 1.00 98.06 111 LEU A O 1
ATOM 903 N N . ASP A 1 112 ? -15.697 3.946 19.293 1.00 98.31 112 ASP A N 1
ATOM 904 C CA . ASP A 1 112 ? -16.708 4.974 19.561 1.00 98.31 112 ASP A CA 1
ATOM 905 C C . ASP A 1 112 ? -18.083 4.352 19.850 1.00 98.31 112 ASP A C 1
ATOM 907 O O . ASP A 1 112 ? -18.757 4.754 20.806 1.00 98.31 112 ASP A O 1
ATOM 911 N N . LEU A 1 113 ? -18.467 3.312 19.099 1.00 98.12 113 LEU A N 1
ATOM 912 C CA . LEU A 1 113 ? -19.654 2.511 19.396 1.00 98.12 113 LEU A CA 1
ATOM 913 C C . LEU A 1 113 ? -19.562 1.889 20.798 1.00 98.12 113 LEU A C 1
ATOM 915 O O . LEU A 1 113 ? -20.487 2.064 21.591 1.00 98.12 113 LEU A O 1
ATOM 919 N N . LEU A 1 114 ? -18.452 1.233 21.150 1.00 97.94 114 LEU A N 1
ATOM 920 C CA . LEU A 1 114 ? -18.269 0.645 22.484 1.00 97.94 114 LEU A CA 1
ATOM 921 C C . LEU A 1 114 ? -18.363 1.691 23.606 1.00 97.94 114 LEU A C 1
ATOM 923 O O . LEU A 1 114 ? -18.979 1.418 24.635 1.00 97.94 114 LEU A O 1
ATOM 927 N N . TYR A 1 115 ? -17.817 2.899 23.409 1.00 96.38 115 TYR A N 1
ATOM 928 C CA . TYR A 1 115 ? -17.947 4.014 24.360 1.00 96.38 115 TYR A CA 1
ATOM 929 C C . TYR A 1 115 ? -19.396 4.498 24.524 1.00 96.38 115 TYR A C 1
ATOM 931 O O . TYR A 1 115 ? -19.733 5.065 25.568 1.00 96.38 115 TYR A O 1
ATOM 939 N N . SER A 1 116 ? -20.246 4.310 23.512 1.00 97.00 116 SER A N 1
ATOM 940 C CA . SER A 1 116 ? -21.654 4.716 23.555 1.00 97.00 116 SER A CA 1
ATOM 941 C C . SER A 1 116 ? -22.549 3.735 24.328 1.00 97.00 116 SER A C 1
ATOM 943 O O . SER A 1 116 ? -23.567 4.153 24.888 1.00 97.00 116 SER A O 1
ATOM 945 N N . ILE A 1 117 ? -22.149 2.461 24.413 1.00 96.81 117 ILE A N 1
ATOM 946 C CA . ILE A 1 117 ? -22.892 1.391 25.089 1.00 96.81 117 ILE A CA 1
ATOM 947 C C . ILE A 1 117 ? -22.578 1.426 26.590 1.00 96.81 117 ILE A C 1
ATOM 949 O O . ILE A 1 117 ? -21.482 1.082 27.034 1.00 96.81 117 ILE A O 1
ATOM 953 N N . LYS A 1 118 ? -23.555 1.836 27.402 1.00 95.25 118 LYS A N 1
ATOM 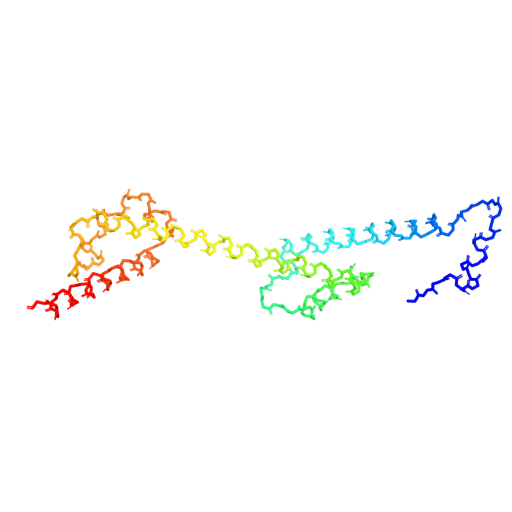954 C CA . LYS A 1 118 ? -23.372 2.044 28.853 1.00 95.25 118 LYS A CA 1
ATOM 955 C C . LYS A 1 118 ? -23.35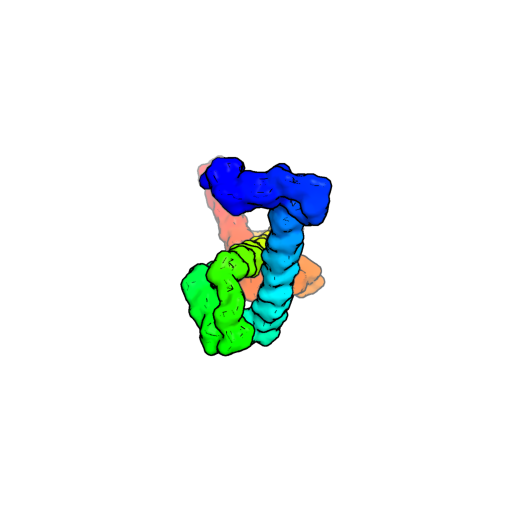5 0.739 29.646 1.00 95.25 118 LYS A C 1
ATOM 957 O O . LYS A 1 118 ? -22.876 0.709 30.777 1.00 95.25 118 LYS A O 1
ATOM 962 N N . GLU A 1 119 ? -23.904 -0.311 29.058 1.00 96.56 119 GLU A N 1
ATOM 963 C CA . GLU A 1 119 ? -23.994 -1.665 29.584 1.00 96.56 119 GLU A CA 1
ATOM 964 C C . GLU A 1 119 ? -22.616 -2.338 29.643 1.00 96.56 119 GLU A C 1
ATOM 966 O O . GLU A 1 119 ? -22.398 -3.230 30.465 1.00 96.56 119 GLU A O 1
ATOM 971 N N . ILE A 1 120 ? -21.663 -1.888 28.817 1.00 97.19 120 ILE A N 1
ATOM 972 C CA . ILE A 1 120 ? -20.295 -2.401 28.834 1.00 97.19 120 ILE A CA 1
ATOM 973 C C . ILE A 1 120 ? -19.500 -1.670 29.915 1.00 97.19 120 ILE A C 1
ATOM 975 O O . ILE A 1 120 ? -19.324 -0.452 29.902 1.00 97.19 120 ILE A O 1
ATOM 979 N N . THR A 1 121 ? -18.981 -2.440 30.865 1.00 96.19 121 THR A N 1
ATOM 980 C CA . THR A 1 121 ? -18.240 -1.947 32.026 1.00 96.19 121 THR A CA 1
ATOM 981 C C . THR A 1 121 ? -16.863 -2.594 32.098 1.00 96.19 121 THR A C 1
ATOM 983 O O . THR A 1 121 ? -16.559 -3.538 31.380 1.00 96.19 121 THR A O 1
ATOM 986 N N . ALA A 1 122 ? -16.021 -2.146 33.031 1.00 95.88 122 ALA A N 1
ATOM 987 C CA . ALA A 1 122 ? -14.703 -2.739 33.259 1.00 95.88 122 ALA A CA 1
ATOM 988 C C . ALA A 1 122 ? -14.730 -4.234 33.654 1.00 95.88 122 ALA A C 1
ATOM 990 O O . ALA A 1 122 ? -13.685 -4.884 33.614 1.00 95.88 122 ALA A O 1
ATOM 991 N N . ALA A 1 123 ? -15.883 -4.772 34.065 1.00 95.94 123 ALA A N 1
ATOM 992 C CA . ALA A 1 123 ? -16.060 -6.186 34.395 1.00 95.94 123 ALA A CA 1
ATOM 993 C C . ALA A 1 123 ? -16.613 -7.021 33.227 1.00 95.94 123 ALA A C 1
ATOM 995 O O . ALA A 1 123 ? -16.632 -8.245 33.327 1.00 95.94 123 ALA A O 1
ATOM 996 N N . SER A 1 124 ? -17.056 -6.380 32.143 1.00 97.25 124 SER A N 1
ATOM 997 C CA . SER A 1 124 ? -17.676 -7.057 31.007 1.00 97.25 124 SER A CA 1
ATOM 998 C C . SER A 1 124 ? -16.686 -7.955 30.265 1.00 97.25 124 SER A C 1
ATOM 1000 O O . SER A 1 124 ? -15.508 -7.620 30.108 1.00 97.25 124 SER A O 1
ATOM 1002 N N . THR A 1 125 ? -17.184 -9.095 29.790 1.00 97.44 125 THR A N 1
ATOM 1003 C CA . THR A 1 125 ? -16.448 -10.017 28.920 1.00 97.44 125 THR A CA 1
ATOM 1004 C C . THR A 1 125 ? -16.895 -9.852 27.469 1.00 97.44 125 THR A C 1
ATOM 1006 O O . THR A 1 125 ? -17.946 -9.263 27.195 1.00 97.44 125 THR A O 1
ATOM 1009 N N . TRP A 1 126 ? -16.085 -10.362 26.537 1.00 97.19 126 TRP A N 1
ATOM 1010 C CA . TRP A 1 126 ? -16.427 -10.384 25.114 1.00 97.19 126 TRP A CA 1
ATOM 1011 C C . TRP A 1 126 ? -17.762 -11.098 24.875 1.00 97.19 126 TRP A C 1
ATOM 1013 O O . TRP A 1 126 ? -18.655 -10.530 24.253 1.00 97.19 126 TRP A O 1
ATOM 1023 N N . ASP A 1 127 ? -17.909 -12.306 25.423 1.00 96.56 127 ASP A N 1
ATOM 1024 C CA . ASP A 1 127 ? -19.062 -13.171 25.164 1.00 96.56 127 ASP A CA 1
ATOM 1025 C C . ASP A 1 127 ? -20.369 -12.564 25.695 1.00 96.56 127 ASP A C 1
ATOM 1027 O O . ASP A 1 127 ? -21.381 -12.588 24.997 1.00 96.56 127 ASP A O 1
ATOM 1031 N N . ASP A 1 128 ? -20.334 -11.930 26.872 1.00 94.94 128 ASP A N 1
ATOM 1032 C CA . ASP A 1 128 ? -21.518 -11.285 27.458 1.00 94.94 128 ASP A CA 1
ATOM 1033 C C . ASP A 1 128 ? -21.923 -10.006 26.708 1.00 94.94 128 ASP A C 1
ATOM 1035 O O . ASP A 1 128 ? -23.094 -9.627 26.695 1.00 94.94 128 ASP A O 1
ATOM 1039 N N . SER A 1 129 ? -20.956 -9.323 26.087 1.00 96.75 129 SER A N 1
ATOM 1040 C CA . SER A 1 129 ? -21.179 -8.023 25.442 1.00 96.75 129 SER A CA 1
ATOM 1041 C C . SER A 1 129 ? -21.464 -8.133 23.949 1.00 96.75 129 SER A C 1
ATOM 1043 O O . SER A 1 129 ? -21.974 -7.182 23.368 1.00 96.75 129 SER A O 1
ATOM 1045 N N . LYS A 1 130 ? -21.148 -9.270 23.318 1.00 95.81 130 LYS A N 1
ATOM 1046 C CA . LYS A 1 130 ? -21.211 -9.438 21.859 1.00 95.81 130 LYS A CA 1
ATOM 1047 C C . LYS A 1 130 ? -22.586 -9.115 21.276 1.00 95.81 130 LYS A C 1
ATOM 1049 O O . LYS A 1 130 ? -22.667 -8.393 20.290 1.00 95.81 130 LYS A O 1
ATOM 1054 N N . SER A 1 131 ? -23.651 -9.562 21.941 1.00 96.81 131 SER A N 1
ATOM 1055 C CA . SER A 1 131 ? -25.040 -9.296 21.528 1.00 96.81 131 SER A CA 1
ATOM 1056 C C . SER A 1 131 ? -25.444 -7.813 21.540 1.00 96.81 131 SER A C 1
ATOM 1058 O O . SER A 1 131 ? -26.507 -7.467 21.039 1.00 96.81 131 SER A O 1
ATOM 1060 N N . LEU A 1 132 ? -24.624 -6.932 22.126 1.00 96.94 132 LEU A N 1
ATOM 1061 C CA . LEU A 1 132 ? -24.875 -5.489 22.173 1.00 96.94 132 LEU A CA 1
ATOM 1062 C C . LEU A 1 132 ? -24.398 -4.764 20.909 1.00 96.94 132 LEU A C 1
ATOM 1064 O O . LEU A 1 132 ? -24.745 -3.601 20.717 1.00 96.94 132 LEU A O 1
ATOM 1068 N N . PHE A 1 133 ? -23.553 -5.403 20.095 1.00 96.25 133 PHE A N 1
ATOM 1069 C CA . PHE A 1 133 ? -22.948 -4.770 18.924 1.00 96.25 133 PHE A CA 1
ATOM 1070 C C . PHE A 1 133 ? -22.807 -5.685 17.699 1.00 96.25 133 PHE A C 1
ATOM 1072 O O . PHE A 1 133 ? -22.374 -5.211 16.650 1.00 96.25 133 PHE A O 1
ATOM 1079 N N . ASP A 1 134 ? -23.130 -6.976 17.777 1.00 95.75 134 ASP A N 1
ATOM 1080 C CA . ASP A 1 134 ? -22.922 -7.924 16.672 1.00 95.75 134 ASP A CA 1
ATOM 1081 C C . ASP A 1 134 ? -23.820 -7.671 15.447 1.00 95.75 134 ASP A C 1
ATOM 1083 O O . ASP A 1 134 ? -23.458 -8.029 14.321 1.00 95.75 134 ASP A O 1
ATOM 1087 N N . ASP A 1 135 ? -24.943 -6.981 15.635 1.00 95.56 135 ASP A N 1
ATOM 1088 C CA . ASP A 1 135 ? -25.850 -6.527 14.582 1.00 95.56 135 ASP A CA 1
ATOM 1089 C C . ASP A 1 135 ? -25.549 -5.104 14.065 1.00 95.56 135 ASP A C 1
ATOM 1091 O O . ASP A 1 135 ? -26.255 -4.595 13.183 1.00 95.56 135 ASP A O 1
ATOM 1095 N N . THR A 1 136 ? -24.473 -4.471 14.534 1.00 96.88 136 THR A N 1
ATOM 1096 C CA . THR A 1 136 ? -24.097 -3.108 14.128 1.00 96.88 136 THR A CA 1
ATOM 1097 C C . THR A 1 136 ? -23.262 -3.091 12.853 1.00 96.88 136 THR A C 1
ATOM 1099 O O . THR A 1 136 ? -22.644 -4.087 12.457 1.00 96.88 136 THR A O 1
ATOM 1102 N N . GLN A 1 137 ? -23.259 -1.951 12.160 1.00 97.31 137 GLN A N 1
ATOM 1103 C CA . GLN A 1 137 ? -22.480 -1.816 10.932 1.00 97.31 137 GLN A CA 1
ATOM 1104 C C . GLN A 1 137 ? -20.983 -1.742 11.235 1.00 97.31 137 GLN A C 1
ATOM 1106 O O . GLN A 1 137 ? -20.186 -2.344 10.525 1.00 97.31 137 GLN A O 1
ATOM 1111 N N . GLU A 1 138 ? -20.623 -1.070 12.321 1.00 97.62 138 GLU A N 1
ATOM 1112 C CA . GLU A 1 138 ? -19.263 -0.883 12.804 1.00 97.62 138 GLU A CA 1
ATOM 1113 C C . GLU A 1 138 ? -18.592 -2.232 13.075 1.00 97.62 138 GLU A C 1
ATOM 1115 O O . GLU A 1 138 ? -17.467 -2.454 12.633 1.00 97.62 138 GLU A O 1
ATOM 1120 N N . TYR A 1 139 ? -19.303 -3.167 13.719 1.00 97.12 139 TYR A N 1
ATOM 1121 C CA . TYR A 1 139 ? -18.805 -4.528 13.918 1.00 97.12 139 TYR A CA 1
ATOM 1122 C C . TYR A 1 139 ? -18.643 -5.286 12.594 1.00 97.12 139 TYR A C 1
ATOM 1124 O O . TYR A 1 139 ? -17.599 -5.896 12.350 1.00 97.12 139 TYR A O 1
ATOM 1132 N N . ARG A 1 140 ? -19.650 -5.229 11.708 1.00 96.00 140 ARG A N 1
ATOM 1133 C CA . ARG A 1 140 ? -19.596 -5.904 10.398 1.00 96.00 140 ARG A CA 1
ATOM 1134 C C . ARG A 1 140 ? -18.453 -5.394 9.521 1.00 96.00 140 ARG A C 1
ATOM 1136 O O . ARG A 1 140 ? -17.805 -6.195 8.847 1.00 96.00 140 ARG A O 1
ATOM 1143 N N . ASP A 1 141 ? -18.186 -4.091 9.543 1.00 96.44 141 ASP A N 1
ATOM 1144 C CA . ASP A 1 141 ? -17.168 -3.457 8.705 1.00 96.44 141 ASP A CA 1
ATOM 1145 C C . ASP A 1 141 ? -15.736 -3.859 9.083 1.00 96.44 141 ASP A C 1
ATOM 1147 O O . ASP A 1 141 ? -14.849 -3.821 8.227 1.00 96.44 141 ASP A O 1
ATOM 1151 N N . LEU A 1 142 ? -15.496 -4.297 10.326 1.00 95.38 142 LEU A N 1
ATOM 1152 C CA . LEU A 1 142 ? -14.187 -4.808 10.753 1.00 95.38 142 LEU A CA 1
ATOM 1153 C C . LEU A 1 142 ? -13.785 -6.099 10.027 1.00 95.38 142 LEU A C 1
ATOM 1155 O O . LEU A 1 142 ? -12.598 -6.424 9.978 1.00 95.38 142 LEU A O 1
ATOM 1159 N N . GLY A 1 143 ? -14.750 -6.832 9.459 1.00 88.69 143 GLY A N 1
ATOM 1160 C CA . GLY A 1 143 ? -14.496 -8.008 8.626 1.00 88.69 143 GLY A CA 1
ATOM 1161 C C . GLY A 1 143 ? -13.955 -9.231 9.374 1.00 88.69 143 GLY A C 1
ATOM 1162 O O . GLY A 1 143 ? -13.562 -10.201 8.729 1.00 88.69 143 GLY A O 1
ATOM 1163 N N . GLY A 1 144 ? -13.925 -9.216 10.713 1.00 86.44 144 GLY A N 1
ATOM 1164 C CA . GLY A 1 144 ? -13.472 -10.359 11.503 1.00 86.44 144 GLY A CA 1
ATOM 1165 C C . GLY A 1 144 ? -13.563 -10.175 13.018 1.00 86.44 144 GLY A C 1
ATOM 1166 O O . GLY A 1 144 ? -13.284 -9.107 13.560 1.00 86.44 144 GLY A O 1
ATOM 1167 N N . GLU A 1 145 ? -13.895 -11.267 13.711 1.00 94.75 145 GLU A N 1
ATOM 1168 C CA . GLU A 1 145 ? -14.053 -11.298 15.170 1.00 94.75 145 GLU A CA 1
ATOM 1169 C C . GLU A 1 145 ? -12.740 -11.073 15.925 1.00 94.75 145 GLU A C 1
ATOM 1171 O O . GLU A 1 145 ? -12.749 -10.405 16.952 1.00 94.75 145 GLU A O 1
ATOM 1176 N N . THR A 1 146 ? -11.609 -11.566 15.413 1.00 95.81 146 THR A N 1
ATOM 1177 C CA . THR A 1 146 ? -10.303 -11.408 16.071 1.00 95.81 146 THR A CA 1
ATOM 1178 C C . THR A 1 146 ? -9.966 -9.939 16.311 1.00 95.81 146 THR A C 1
ATOM 1180 O O . THR A 1 146 ? -9.671 -9.557 17.438 1.00 95.81 146 THR A O 1
ATOM 1183 N N . TYR A 1 147 ? -10.085 -9.100 15.276 1.00 95.44 147 TYR A N 1
ATOM 1184 C CA . TYR A 1 147 ? -9.753 -7.681 15.391 1.00 95.44 147 TYR A CA 1
ATOM 1185 C C . TYR A 1 147 ? -10.758 -6.924 16.271 1.00 95.44 147 TYR A C 1
ATOM 1187 O O . TYR A 1 147 ? -10.370 -6.084 17.077 1.00 95.44 147 TYR A O 1
ATOM 1195 N N . ALA A 1 148 ? -12.047 -7.261 16.177 1.00 97.44 148 ALA A N 1
ATOM 1196 C CA . ALA A 1 148 ? -13.066 -6.684 17.049 1.00 97.44 148 ALA A CA 1
ATOM 1197 C C . ALA A 1 148 ? -12.827 -7.030 18.530 1.00 97.44 148 ALA A C 1
ATOM 1199 O O . ALA A 1 148 ? -12.963 -6.168 19.398 1.00 97.44 148 ALA A O 1
ATOM 1200 N N . LYS A 1 149 ? -12.422 -8.273 18.816 1.00 97.81 149 LYS A N 1
ATOM 1201 C CA . LYS A 1 149 ? -12.112 -8.731 20.171 1.00 97.81 149 LYS A CA 1
ATOM 1202 C C . LYS A 1 149 ? -10.885 -8.032 20.750 1.00 97.81 149 LYS A C 1
ATOM 1204 O O . LYS A 1 149 ? -10.944 -7.593 21.893 1.00 97.81 149 LYS A O 1
ATOM 1209 N N . GLU A 1 150 ? -9.826 -7.855 19.960 1.00 97.56 150 GLU A N 1
ATOM 1210 C CA . GLU A 1 150 ? -8.645 -7.071 20.358 1.00 97.56 150 GLU A CA 1
ATOM 1211 C C . GLU A 1 150 ? -9.027 -5.636 20.764 1.00 97.56 150 GLU A C 1
ATOM 1213 O O . GLU A 1 150 ? -8.646 -5.172 21.840 1.00 97.56 150 GLU A O 1
ATOM 1218 N N . LEU A 1 151 ? -9.838 -4.951 19.947 1.00 98.00 151 LEU A N 1
ATOM 1219 C CA . LEU A 1 151 ? -10.315 -3.592 20.240 1.00 98.00 151 LEU A CA 1
ATOM 1220 C C . LEU A 1 151 ? -11.189 -3.542 21.500 1.00 98.00 151 LEU A C 1
ATOM 1222 O O . LEU A 1 151 ? -11.065 -2.625 22.313 1.00 98.00 151 LEU A O 1
ATOM 1226 N N . PHE A 1 152 ? -12.061 -4.533 21.687 1.00 98.38 152 PHE A N 1
ATOM 1227 C CA . PHE A 1 152 ? -12.884 -4.643 22.888 1.00 98.38 152 PHE A CA 1
ATOM 1228 C C . PHE A 1 152 ? -12.031 -4.852 24.145 1.00 98.38 152 PHE A C 1
ATOM 1230 O O . PHE A 1 152 ? -12.243 -4.189 25.157 1.00 98.38 152 PHE A O 1
ATOM 1237 N N . GLU A 1 153 ? -11.041 -5.740 24.099 1.00 98.00 153 GLU A N 1
ATOM 1238 C CA . GLU A 1 153 ? -10.137 -5.982 25.225 1.00 98.00 153 GLU A CA 1
ATOM 1239 C C . GLU A 1 153 ? -9.317 -4.730 25.574 1.00 98.00 153 GLU A C 1
ATOM 1241 O O . GLU A 1 153 ? -9.178 -4.396 26.757 1.00 98.00 153 GLU A O 1
ATOM 1246 N N . GLU A 1 154 ? -8.853 -3.982 24.566 1.00 97.50 154 GLU A N 1
ATOM 1247 C CA . GLU A 1 154 ? -8.208 -2.680 24.757 1.00 97.50 154 GLU A CA 1
ATOM 1248 C C . GLU A 1 154 ? -9.158 -1.670 25.424 1.00 97.50 154 GLU A C 1
ATOM 1250 O O . GLU A 1 154 ? -8.787 -0.993 26.389 1.00 97.50 154 GLU A O 1
ATOM 1255 N N . TYR A 1 155 ? -10.405 -1.594 24.959 1.00 98.00 155 TYR A N 1
ATOM 1256 C CA . TYR A 1 155 ? -11.437 -0.744 25.548 1.00 98.00 155 TYR A CA 1
ATOM 1257 C C . TYR A 1 155 ? -11.678 -1.070 27.032 1.00 98.00 155 TYR A C 1
ATOM 1259 O O . TYR A 1 155 ? -11.642 -0.175 27.884 1.00 98.00 155 TYR A O 1
ATOM 1267 N N . ILE A 1 156 ? -11.838 -2.352 27.371 1.00 98.19 156 ILE A N 1
ATOM 1268 C CA . ILE A 1 156 ? -12.011 -2.818 28.754 1.00 98.19 156 ILE A CA 1
ATOM 1269 C C . ILE A 1 156 ? -10.781 -2.483 29.609 1.00 98.19 156 ILE A C 1
ATOM 1271 O O . ILE A 1 156 ? -10.928 -2.056 30.760 1.00 98.19 156 ILE A O 1
ATOM 1275 N N . ALA A 1 157 ? -9.567 -2.633 29.071 1.00 97.75 157 ALA A N 1
ATOM 1276 C CA . ALA A 1 157 ? -8.339 -2.252 29.766 1.00 97.75 157 ALA A CA 1
ATOM 1277 C C . ALA A 1 157 ? -8.318 -0.748 30.097 1.00 97.75 157 ALA A C 1
ATOM 1279 O O . ALA A 1 157 ? -8.056 -0.382 31.248 1.00 97.75 157 ALA A O 1
ATOM 1280 N N . ARG A 1 158 ? -8.702 0.114 29.144 1.00 96.38 158 ARG A N 1
ATOM 1281 C CA . ARG A 1 158 ? -8.834 1.568 29.359 1.00 96.38 158 ARG A CA 1
ATOM 1282 C C . ARG A 1 158 ? -9.896 1.905 30.412 1.00 96.38 158 ARG A C 1
ATOM 1284 O O . ARG A 1 158 ? -9.689 2.807 31.224 1.00 96.38 158 ARG A O 1
ATOM 1291 N N . LEU A 1 159 ? -11.025 1.190 30.447 1.00 96.38 159 LEU A N 1
ATOM 1292 C CA . LEU A 1 159 ? -12.035 1.369 31.501 1.00 96.38 159 LEU A CA 1
ATOM 1293 C C . LEU A 1 159 ? -11.483 1.008 32.887 1.00 96.38 159 LEU A C 1
ATOM 1295 O O . LEU A 1 159 ? -11.673 1.768 33.839 1.00 96.38 159 LEU A O 1
ATOM 1299 N N . LYS A 1 160 ? -10.772 -0.121 33.002 1.00 96.38 160 LYS A N 1
ATOM 1300 C CA . LYS A 1 160 ? -10.126 -0.554 34.254 1.00 96.38 160 LYS A CA 1
ATOM 1301 C C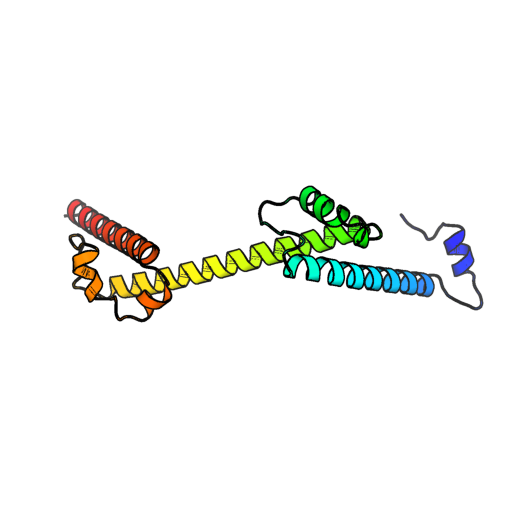 . LYS A 1 160 ? -9.103 0.469 34.744 1.00 96.38 160 LYS A C 1
ATOM 1303 O O . LYS A 1 160 ? -9.055 0.752 35.939 1.00 96.38 160 LYS A O 1
ATOM 1308 N N . GLU A 1 161 ? -8.302 1.032 33.845 1.00 96.06 161 GLU A N 1
ATOM 1309 C CA . GLU A 1 161 ? -7.315 2.060 34.179 1.00 96.06 161 GLU A CA 1
ATOM 1310 C C . GLU A 1 161 ? -7.975 3.337 34.719 1.00 96.06 161 GLU A C 1
ATOM 1312 O O . GLU A 1 161 ? -7.629 3.788 35.812 1.00 96.06 161 GLU A O 1
ATOM 1317 N N . ARG A 1 162 ? -9.007 3.851 34.033 1.00 93.44 162 ARG A N 1
ATOM 1318 C CA . ARG A 1 162 ? -9.769 5.030 34.488 1.00 93.44 162 ARG A CA 1
ATOM 1319 C C . ARG A 1 162 ? -10.428 4.823 35.854 1.00 93.44 162 ARG A C 1
ATOM 1321 O O . ARG A 1 162 ? -10.555 5.777 36.620 1.00 93.44 162 ARG A O 1
ATOM 1328 N N . LEU A 1 163 ? -10.886 3.607 36.165 1.00 92.69 163 LEU A N 1
ATOM 1329 C CA . LEU A 1 163 ? -11.441 3.289 37.486 1.00 92.69 163 LEU A CA 1
ATOM 1330 C C . LEU A 1 163 ? -10.364 3.319 38.571 1.00 92.69 163 LEU A C 1
ATOM 1332 O O . LEU A 1 163 ? -10.553 3.994 39.580 1.00 92.69 163 LEU A O 1
ATOM 1336 N N . LYS A 1 164 ? -9.216 2.674 38.334 1.00 93.56 164 LYS A N 1
ATOM 1337 C CA . LYS A 1 164 ? -8.082 2.686 39.271 1.00 93.56 164 LYS A CA 1
ATOM 1338 C C . LYS A 1 164 ? -7.579 4.101 39.544 1.00 93.56 164 LYS A C 1
ATOM 1340 O O . LYS A 1 164 ? -7.262 4.434 40.680 1.00 93.56 164 LYS A O 1
ATOM 1345 N N . GLU A 1 165 ? -7.500 4.945 38.520 1.00 93.12 165 GLU A N 1
ATOM 1346 C CA . GLU A 1 165 ? -7.094 6.343 38.686 1.00 93.12 165 GLU A CA 1
ATOM 1347 C C . GLU A 1 165 ? -8.093 7.124 39.551 1.00 93.12 165 GLU A C 1
ATOM 1349 O O . GLU A 1 165 ? -7.693 7.813 40.488 1.00 93.12 165 GLU A O 1
ATOM 1354 N N . LYS A 1 166 ? -9.400 6.948 39.317 1.00 91.44 166 LYS A N 1
ATOM 1355 C CA . LYS A 1 166 ? -10.447 7.551 40.157 1.00 91.44 166 LYS A CA 1
ATOM 1356 C C . LYS A 1 166 ? -10.396 7.076 41.607 1.00 91.44 166 LYS A C 1
ATOM 1358 O O . LYS A 1 166 ? -10.686 7.868 42.496 1.00 91.44 166 LYS A O 1
ATOM 1363 N N . GLU A 1 167 ? -10.054 5.814 41.853 1.00 90.62 167 GLU A N 1
ATOM 1364 C CA . GLU A 1 167 ? -9.884 5.272 43.206 1.00 90.62 167 GLU A CA 1
ATOM 1365 C C . GLU A 1 167 ? -8.656 5.851 43.914 1.00 90.62 167 GLU A C 1
ATOM 1367 O O . GLU A 1 167 ? -8.722 6.115 45.106 1.00 90.62 167 GLU A O 1
ATOM 1372 N N . ARG A 1 168 ? -7.559 6.105 43.191 1.00 90.44 168 ARG A N 1
ATOM 1373 C CA . ARG A 1 168 ? -6.338 6.715 43.753 1.00 90.44 168 ARG A CA 1
ATOM 1374 C C . ARG A 1 168 ? -6.498 8.190 44.121 1.00 90.44 168 ARG A C 1
ATOM 1376 O O . ARG A 1 168 ? -5.726 8.688 44.932 1.00 90.44 168 ARG A O 1
ATOM 1383 N N . MET A 1 169 ? -7.440 8.882 43.485 1.00 85.12 169 MET A N 1
ATOM 1384 C CA . MET A 1 169 ? -7.713 10.309 43.693 1.00 85.12 169 MET A CA 1
ATOM 1385 C C . MET A 1 169 ? -8.823 10.572 44.728 1.00 85.12 169 MET A C 1
ATOM 1387 O O . MET A 1 169 ? -9.173 11.731 44.949 1.00 85.12 169 MET A O 1
ATOM 1391 N N . ARG A 1 170 ? -9.404 9.517 45.313 1.00 72.62 170 ARG A N 1
ATOM 1392 C CA . ARG A 1 170 ? -10.403 9.573 46.391 1.00 72.62 170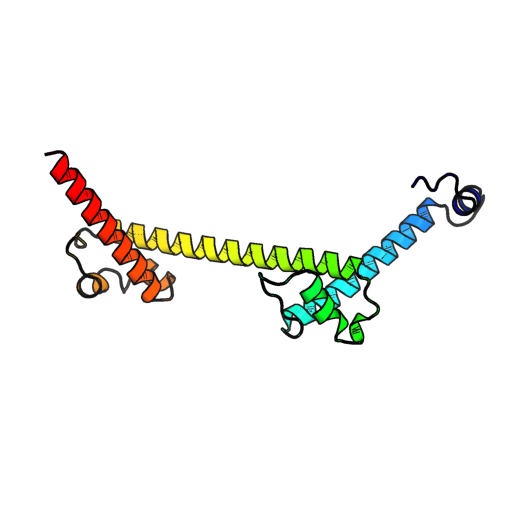 ARG A CA 1
ATOM 1393 C C . ARG A 1 170 ? -9.740 9.398 47.748 1.00 72.62 170 ARG A C 1
ATOM 1395 O O . ARG A 1 170 ? -10.225 10.061 48.688 1.00 72.62 170 ARG A O 1
#

Sequence (170 aa):
LQIKDSRAYLAVASNLSGSMPKELFDDVMEELDKQYQDDRALIKDEVKSGKIPMLASWTLEDFQAAVTEDEKYKGVSNINIKLIYEDQIERLKEKDLKEAKKRQRLGDNFLDLLYSIKEITAASTWDDSKSLFDDTQEYRDLGGETYAKELFEEYIARLKERLKEKERMR

Secondary structure (DSSP, 8-state):
--GGGSHHHHHHHT-SSS--HHHHHHHHHHHHHHHHHHHHHHHHHHHHHTSS---TT--HHHHHHHHHTSGGGTTS-HHHHHHHHHHHHHHHHHHHHHHHHHHHHHHHHHHHHHHH-TT--TT--HHHHGGGTTTSHHHHHT--HHHHHHHHHHHHHHHHHHHHHHHHT-

InterPro domains:
  IPR002713 FF domain [PF01846] (108-155)
  IPR002713 FF domain [SM00441] (103-158)
  IPR036517 FF domain superfamily [G3DSA:1.10.10.440] (96-169)
  IPR036517 FF domain superfamily [SSF81698] (98-165)
  IPR039726 Pre-mRNA-processing factor Prp40 [PTHR11864] (2-170)

Radius of gyration: 29.77 Å; chains: 1; bounding box: 59×40×90 Å

Organism: Aegilops tauschii subsp. strangulata (NCBI:txid200361)

pLDDT: mean 93.3, std 5.64, range [52.06, 98.44]

Foldseek 3Di:
DPCCPPPVQVVQCPDPDDDHPVRVVVVVVVVVVVLLVVLLVVLVVCCVVCQQDDDLPDDLVSSVCSQVVDPVRPPPDSVSSVVSNVVRNVVVVVVVVVVVVVLVVLLVVLLVVVVVDPVDALPDDCVNCCVVDVPDPSNVVNVDDVSSRVSSVVSSVVRVVVVVVVVVVD